Protein AF-A0A654TX73-F1 (afdb_monomer)

Secondary structure (DSSP, 8-state):
-HHHHHHH---TTS-EEEEEPPPPTT--EEEEEEEETTTEEEEEEEEEHHHHHHS-SSPPTTPPP-EEEEEEPPPPPP-

Nearest PDB structures (foldseek):
  6edw-assembly1_D  TM=4.920E-01  e=8.191E-01  Mycobacterium tuberculosis CDC1551
  6edw-assembly1_A  TM=4.941E-01  e=7.725E-01  Mycobacterium tuberculosis CDC1551
  6edw-assembly1_B  TM=4.934E-01  e=9.209E-01  Mycobacterium tuberculosis CDC1551
  6edz-assembly1_B  TM=5.134E-01  e=2.217E+00  Mycobacterium tuberculosis CDC1551
  4r4k-assembly1_A  TM=4.259E-01  e=5.659E+00  Bacteroides caccae ATCC 43185

Foldseek 3Di:
DVVVCVPPVDDWPRDKDKDWDDDDVPHQKIKIFIATPPPGTAWIWIAGVVLVVPDDPDDDPPDDDRTGTPDHDDDPPDD

Organism: Mycobacterium tuberculosis (NCBI:txid1773)

InterPro domains:
  IPR021941 Protein of unknown function DUF3556, transmembrane [PF12077] (1-70)

Solvent-accessible surface area (backbone atoms only — not comparable to full-atom values): 4979 Å² total; per-residue (Å²): 110,72,71,63,35,75,75,68,70,54,52,83,81,73,41,74,45,80,44,76,49,79,57,52,91,96,43,71,43,32,41,36,38,33,29,28,57,60,78,37,78,40,35,32,31,33,30,44,52,66,62,65,69,74,50,72,97,63,91,58,97,89,66,78,78,78,63,49,74,76,45,68,59,78,76,80,78,80,131

Sequence (79 aa):
MAAVQRRCNFADGDLRVIILEGQPIHVQKQWYRIVDAKTGLFEAGYVTVEDMLSRQPWPEPGDEFPVHVTTQRGTPSKP

Radius of gyration: 14.92 Å; Cα contacts (8 Å, |Δi|>4): 115; chains: 1; bounding box: 39×26×38 Å

pLDDT: mean 80.68, std 14.06, range [34.72, 94.38]

Mean predicted aligned error: 7.98 Å

Structure (mmCIF, N/CA/C/O backbone):
data_AF-A0A654TX73-F1
#
_entry.id   AF-A0A654TX73-F1
#
loop_
_atom_site.group_PDB
_atom_site.id
_atom_site.type_symbol
_atom_site.label_atom_id
_atom_site.label_alt_id
_atom_site.label_comp_id
_atom_site.label_asym_id
_atom_site.label_entity_id
_atom_site.label_seq_id
_atom_site.pdbx_PDB_ins_code
_atom_site.Cartn_x
_atom_site.Cartn_y
_atom_site.Cartn_z
_atom_site.occupancy
_atom_site.B_iso_or_equiv
_atom_site.auth_seq_id
_atom_site.auth_comp_id
_atom_site.auth_asym_id
_atom_site.auth_atom_id
_atom_site.pdbx_PDB_model_num
ATOM 1 N N . MET A 1 1 ? -0.659 6.381 12.647 1.00 55.78 1 MET A N 1
ATOM 2 C CA . MET A 1 1 ? -2.132 6.300 12.479 1.00 55.78 1 MET A CA 1
ATOM 3 C C . MET A 1 1 ? -2.930 6.426 13.774 1.00 55.78 1 MET A C 1
ATOM 5 O O . MET A 1 1 ? -4.127 6.654 13.715 1.00 55.78 1 MET A O 1
ATOM 9 N N . ALA A 1 2 ? -2.308 6.328 14.956 1.00 57.09 2 ALA A N 1
ATOM 10 C CA . ALA A 1 2 ? -3.047 6.354 16.221 1.00 57.09 2 ALA A CA 1
ATOM 11 C C . ALA A 1 2 ? -3.769 7.686 16.527 1.00 57.09 2 ALA A C 1
ATOM 13 O O . ALA A 1 2 ? -4.679 7.698 17.348 1.00 57.09 2 ALA A O 1
ATOM 14 N N . ALA A 1 3 ? -3.362 8.809 15.922 1.00 58.38 3 ALA A N 1
ATOM 15 C CA . ALA A 1 3 ? -3.956 10.124 16.182 1.00 58.38 3 ALA A CA 1
ATOM 16 C C . ALA A 1 3 ? -5.277 10.365 15.423 1.00 58.38 3 ALA A C 1
ATOM 18 O O . ALA A 1 3 ? -6.184 10.974 15.982 1.00 58.38 3 ALA A O 1
ATOM 19 N N . VAL A 1 4 ? -5.402 9.858 14.189 1.00 59.81 4 VAL A N 1
ATOM 20 C CA . VAL A 1 4 ? -6.612 10.004 13.352 1.00 59.81 4 VAL A CA 1
ATOM 21 C C . VAL A 1 4 ? -7.749 9.119 13.878 1.00 59.81 4 VAL A C 1
ATOM 23 O O . VAL A 1 4 ? -8.860 9.601 14.075 1.00 59.81 4 VAL A O 1
ATOM 26 N N . GLN A 1 5 ? -7.459 7.858 14.227 1.00 56.69 5 GLN A N 1
ATOM 27 C CA . GLN A 1 5 ? -8.422 6.958 14.886 1.00 56.69 5 GLN A CA 1
ATOM 28 C C . GLN A 1 5 ? -8.974 7.541 16.191 1.00 56.69 5 GLN A C 1
ATOM 30 O O . GLN A 1 5 ? -10.183 7.554 16.394 1.00 56.69 5 GLN A O 1
ATOM 35 N N . ARG A 1 6 ? -8.094 8.079 17.051 1.00 58.47 6 ARG A N 1
ATOM 36 C CA . ARG A 1 6 ? -8.467 8.613 18.373 1.00 58.47 6 ARG A CA 1
ATOM 37 C C . ARG A 1 6 ? -9.483 9.753 18.332 1.00 58.47 6 ARG A C 1
ATOM 39 O O . ARG A 1 6 ? -10.093 10.030 19.356 1.00 58.47 6 ARG A O 1
ATOM 46 N N . ARG A 1 7 ? -9.618 10.443 17.199 1.00 61.03 7 ARG A N 1
ATOM 47 C CA . ARG A 1 7 ? -10.444 11.651 17.081 1.00 61.03 7 ARG A CA 1
ATOM 48 C C . ARG A 1 7 ? -11.777 11.408 16.374 1.00 61.03 7 ARG A C 1
ATOM 50 O O . ARG A 1 7 ? -12.703 12.177 16.593 1.00 61.03 7 ARG A O 1
ATOM 57 N N . CYS A 1 8 ? -11.867 10.355 15.561 1.00 68.44 8 CYS A N 1
ATOM 58 C CA . CYS A 1 8 ? -13.022 10.101 14.694 1.00 68.44 8 CYS A CA 1
ATOM 59 C C . CYS A 1 8 ? -13.680 8.729 14.911 1.00 68.44 8 CYS A C 1
ATOM 61 O O . CYS A 1 8 ? -14.798 8.536 14.456 1.00 68.44 8 CYS A O 1
ATOM 63 N N . ASN A 1 9 ? -13.030 7.798 15.625 1.00 73.50 9 ASN A N 1
ATOM 64 C CA . ASN A 1 9 ? -13.596 6.492 15.990 1.00 73.50 9 ASN A CA 1
ATOM 65 C C . ASN A 1 9 ? -14.074 5.633 14.795 1.00 73.50 9 ASN A C 1
ATOM 67 O O . ASN A 1 9 ? -15.036 4.881 14.922 1.00 73.50 9 ASN A O 1
ATOM 71 N N . PHE A 1 10 ? -13.385 5.730 13.652 1.00 78.94 10 PHE A N 1
ATOM 72 C CA . PHE A 1 10 ? -13.706 5.009 12.414 1.00 78.94 10 PHE A CA 1
ATOM 73 C C . PHE A 1 10 ? -13.882 3.495 12.626 1.00 78.94 10 PHE A C 1
ATOM 75 O O . PHE A 1 10 ? -13.081 2.866 13.337 1.00 78.94 10 PHE A O 1
ATOM 82 N N . ALA A 1 11 ? -14.899 2.919 11.986 1.00 82.25 11 ALA A N 1
ATOM 83 C CA . ALA A 1 11 ? -15.088 1.479 11.862 1.00 82.25 11 ALA A CA 1
ATOM 84 C C . ALA A 1 11 ? -14.113 0.874 10.830 1.00 82.25 11 ALA A C 1
ATOM 86 O O . ALA A 1 11 ? -13.329 1.583 10.196 1.00 82.25 11 ALA A O 1
ATOM 87 N N . ASP A 1 12 ? -14.120 -0.455 10.703 1.00 83.69 12 ASP A N 1
ATOM 88 C CA . ASP A 1 12 ? -13.344 -1.152 9.669 1.00 83.69 12 ASP A CA 1
ATOM 89 C C . ASP A 1 12 ? -13.862 -0.772 8.275 1.00 83.69 12 ASP A C 1
ATOM 91 O O . ASP A 1 12 ? -15.061 -0.868 8.012 1.00 83.69 12 ASP A O 1
ATOM 95 N N . GLY A 1 13 ? -12.967 -0.326 7.393 1.00 82.25 13 GLY A N 1
ATOM 96 C CA . GLY A 1 13 ? -13.300 0.093 6.032 1.00 82.25 13 GLY A CA 1
ATOM 97 C C . GLY A 1 13 ? -13.690 1.564 5.868 1.00 82.25 13 GLY A C 1
ATOM 98 O O . GLY A 1 13 ? -13.695 2.041 4.736 1.00 82.25 13 GLY A O 1
ATOM 99 N N . ASP A 1 14 ? -13.935 2.309 6.950 1.00 86.00 14 ASP A N 1
ATOM 100 C CA . ASP A 1 14 ? -14.358 3.720 6.873 1.00 86.00 14 ASP A CA 1
ATOM 101 C C . ASP A 1 14 ? -13.257 4.653 6.344 1.00 86.00 14 ASP A C 1
ATOM 103 O O . ASP A 1 14 ? -13.538 5.686 5.737 1.00 86.00 14 ASP A O 1
ATOM 107 N N . LEU A 1 15 ? -11.987 4.316 6.595 1.00 85.81 15 LEU A N 1
ATOM 108 C CA . LEU A 1 15 ? -10.846 5.100 6.132 1.00 85.81 15 LEU A CA 1
ATOM 109 C C . LEU A 1 15 ? -9.675 4.193 5.761 1.00 85.81 15 LEU A C 1
ATOM 111 O O . LEU A 1 15 ? -9.011 3.611 6.623 1.00 85.81 15 LEU A O 1
ATOM 115 N N . ARG A 1 16 ? -9.361 4.178 4.465 1.00 90.69 16 ARG A N 1
A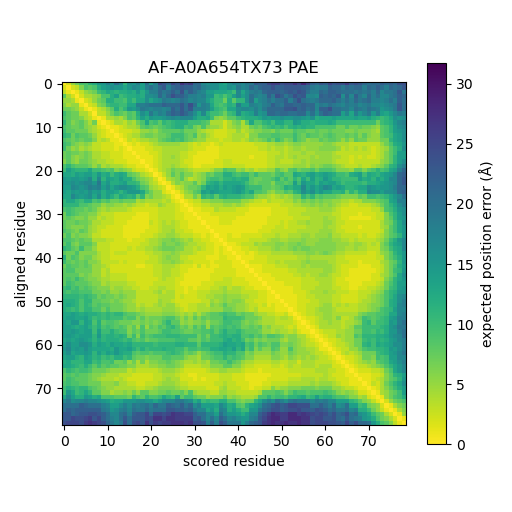TOM 116 C CA . ARG A 1 16 ? -8.124 3.625 3.914 1.00 90.69 16 ARG A CA 1
ATOM 117 C C . ARG A 1 16 ? -7.144 4.751 3.628 1.00 90.69 16 ARG A C 1
ATOM 119 O O . ARG A 1 16 ? -7.486 5.732 2.977 1.00 90.69 16 ARG A O 1
ATOM 126 N N . VAL A 1 17 ? -5.911 4.587 4.082 1.00 90.12 17 VAL A N 1
ATOM 127 C CA . VAL A 1 17 ? -4.800 5.473 3.742 1.00 90.12 17 VAL A CA 1
ATOM 128 C C . VAL A 1 17 ? -3.824 4.709 2.871 1.00 90.12 17 VAL A C 1
ATOM 130 O O . VAL A 1 17 ? -3.331 3.651 3.264 1.00 90.12 17 VAL A O 1
ATOM 133 N N . ILE A 1 18 ? -3.551 5.266 1.697 1.00 92.12 18 ILE A N 1
ATOM 134 C CA . ILE A 1 18 ? -2.603 4.727 0.729 1.00 92.12 18 ILE A CA 1
ATOM 135 C C . ILE A 1 18 ? -1.307 5.514 0.881 1.00 92.12 18 ILE A C 1
ATOM 137 O O . ILE A 1 18 ? -1.282 6.735 0.737 1.00 92.12 18 ILE A O 1
ATOM 141 N N . ILE A 1 19 ? -0.239 4.807 1.220 1.00 92.94 19 ILE A N 1
ATOM 142 C CA . ILE A 1 19 ? 1.105 5.351 1.373 1.00 92.94 19 ILE A CA 1
ATOM 143 C C . ILE A 1 19 ? 1.904 4.869 0.171 1.00 92.94 19 ILE A C 1
ATOM 145 O O . ILE A 1 19 ? 2.064 3.663 -0.003 1.00 92.94 19 ILE A O 1
ATOM 149 N N . LEU A 1 20 ? 2.400 5.806 -0.631 1.00 89.44 20 LEU A N 1
ATOM 150 C CA . LEU A 1 20 ? 3.335 5.540 -1.717 1.00 89.44 20 LEU A CA 1
ATOM 151 C C . LEU A 1 20 ? 4.726 5.982 -1.270 1.00 89.44 20 LEU A C 1
ATOM 153 O O . LEU A 1 20 ? 4.927 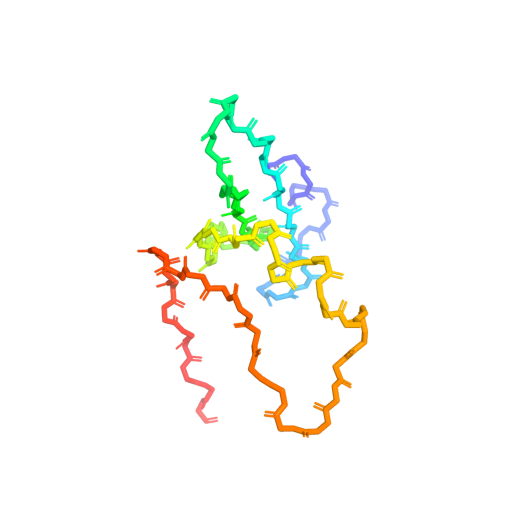7.145 -0.917 1.00 89.44 20 LEU A O 1
ATOM 157 N N . GLU A 1 21 ? 5.675 5.055 -1.253 1.00 84.19 21 GLU A N 1
ATOM 158 C CA . GLU A 1 21 ? 7.069 5.355 -0.934 1.00 84.19 21 GLU A CA 1
ATOM 159 C C . GLU A 1 21 ? 7.816 5.765 -2.207 1.00 84.19 21 GLU A C 1
ATOM 161 O O . GLU A 1 21 ? 7.460 5.363 -3.315 1.00 84.19 21 GLU A O 1
ATOM 166 N N . GLY A 1 22 ? 8.828 6.623 -2.059 1.00 75.31 22 GLY A N 1
ATOM 167 C CA . GLY A 1 22 ? 9.634 7.074 -3.190 1.00 75.31 22 GLY A CA 1
ATOM 168 C C . GLY A 1 22 ? 10.391 5.916 -3.843 1.00 75.31 22 GLY A C 1
ATOM 169 O O . GLY A 1 22 ? 10.816 4.979 -3.166 1.00 75.31 22 GLY A O 1
ATOM 170 N N . GLN A 1 23 ? 10.580 5.994 -5.160 1.00 74.06 23 GLN A N 1
ATOM 171 C CA . GLN A 1 23 ? 11.397 5.031 -5.896 1.00 74.06 23 GLN A CA 1
ATOM 172 C C . GLN A 1 23 ? 12.863 5.082 -5.418 1.00 74.06 23 GLN A C 1
ATOM 174 O O . GLN A 1 23 ? 13.452 6.169 -5.367 1.00 74.06 23 GLN A O 1
ATOM 179 N N . PRO A 1 24 ? 13.488 3.942 -5.077 1.00 74.56 24 PRO A N 1
ATOM 180 C CA . PRO A 1 24 ? 14.932 3.884 -4.912 1.00 74.56 24 PRO A CA 1
ATOM 181 C C . PRO A 1 24 ? 15.625 4.238 -6.233 1.00 74.56 24 PRO A C 1
ATOM 183 O O . PRO A 1 24 ? 15.173 3.844 -7.310 1.00 74.56 24 PRO A O 1
ATOM 186 N N . ILE A 1 25 ? 16.747 4.956 -6.160 1.00 70.06 25 ILE A N 1
ATOM 187 C CA . ILE A 1 25 ? 17.528 5.312 -7.351 1.00 70.06 25 ILE A CA 1
ATOM 188 C C . ILE A 1 25 ? 17.942 4.014 -8.071 1.00 70.06 25 ILE A C 1
ATOM 190 O O . ILE A 1 25 ? 18.532 3.125 -7.461 1.00 70.06 25 ILE A O 1
ATOM 194 N N . HIS A 1 26 ? 17.600 3.916 -9.362 1.00 76.69 26 HIS A N 1
ATOM 195 C CA . HIS A 1 26 ? 17.811 2.764 -10.262 1.00 76.69 26 HIS A CA 1
ATOM 196 C C . HIS A 1 26 ? 16.882 1.551 -10.083 1.00 76.69 26 HIS A C 1
ATOM 198 O O . HIS A 1 26 ? 17.065 0.547 -10.771 1.00 76.69 26 HIS A O 1
ATOM 204 N N . VAL A 1 27 ? 15.861 1.624 -9.229 1.00 81.19 27 VAL A N 1
ATOM 205 C CA . VAL A 1 27 ? 14.861 0.557 -9.101 1.00 81.19 27 VAL A CA 1
ATOM 206 C C . VAL A 1 27 ? 13.532 1.056 -9.662 1.00 81.19 27 VAL A C 1
ATOM 208 O O . VAL A 1 27 ? 12.909 1.938 -9.085 1.00 81.19 27 VAL A O 1
ATOM 211 N N . GLN A 1 28 ? 13.067 0.457 -10.763 1.00 86.81 28 GLN A N 1
ATOM 212 C CA . GLN A 1 28 ? 11.782 0.778 -11.414 1.00 86.81 28 GLN A CA 1
ATOM 213 C C . GLN A 1 28 ? 10.573 0.200 -10.653 1.00 86.81 28 GLN A C 1
ATOM 215 O O . GLN A 1 28 ? 9.623 -0.310 -11.247 1.00 86.81 28 GLN A O 1
ATOM 220 N N . LYS A 1 29 ? 10.630 0.230 -9.319 1.00 89.94 29 LYS A N 1
ATOM 221 C CA . LYS A 1 29 ? 9.572 -0.246 -8.428 1.00 89.94 29 LYS A CA 1
ATOM 222 C C . LYS A 1 29 ? 9.217 0.848 -7.444 1.00 89.94 29 LYS A C 1
ATOM 224 O O . LYS A 1 29 ? 10.097 1.422 -6.800 1.00 89.94 29 LYS A O 1
ATOM 229 N N . GLN A 1 30 ? 7.922 1.067 -7.286 1.00 90.62 30 GLN A N 1
ATOM 230 C CA . GLN A 1 30 ? 7.382 1.970 -6.289 1.00 90.62 30 GLN A CA 1
ATOM 231 C C . GLN A 1 30 ? 6.627 1.157 -5.244 1.00 90.62 30 GLN A C 1
ATOM 233 O O . GLN A 1 30 ? 5.650 0.475 -5.551 1.00 90.62 30 GLN A O 1
ATOM 238 N N . TRP A 1 31 ? 7.112 1.201 -4.007 1.00 92.62 31 TRP A N 1
ATOM 239 C CA . TRP A 1 31 ? 6.502 0.474 -2.902 1.00 92.62 31 TRP A CA 1
ATOM 240 C C . TRP A 1 31 ? 5.263 1.203 -2.401 1.00 92.62 31 TRP A C 1
ATOM 242 O O . TRP A 1 31 ? 5.234 2.434 -2.325 1.00 92.62 31 TRP A O 1
ATOM 252 N N . TYR A 1 32 ? 4.249 0.434 -2.022 1.00 93.06 32 TYR A N 1
ATOM 253 C CA . TYR A 1 32 ? 3.032 0.964 -1.437 1.00 93.06 32 TYR A CA 1
ATOM 254 C C . TYR A 1 32 ? 2.616 0.186 -0.193 1.00 93.06 32 TYR A C 1
ATOM 256 O O . TYR A 1 32 ? 2.909 -1.001 -0.021 1.00 93.06 32 TYR A O 1
ATOM 264 N N . ARG A 1 33 ? 1.880 0.876 0.678 1.00 94.25 33 ARG A N 1
ATOM 265 C CA . ARG A 1 33 ? 1.178 0.283 1.816 1.00 94.25 33 ARG A CA 1
ATOM 266 C C . ARG A 1 33 ? -0.208 0.887 1.936 1.00 94.25 33 ARG A C 1
ATOM 268 O O . ARG A 1 33 ? -0.363 2.104 1.959 1.00 94.25 33 ARG A O 1
ATOM 275 N N . ILE A 1 34 ? -1.206 0.029 2.071 1.00 93.31 34 ILE A N 1
ATOM 276 C CA . ILE A 1 34 ? -2.588 0.397 2.346 1.00 93.31 34 ILE A CA 1
ATOM 277 C C . ILE A 1 34 ? -2.866 0.069 3.803 1.00 93.31 34 ILE A C 1
ATOM 279 O O . ILE A 1 34 ? -2.729 -1.072 4.248 1.00 93.31 34 ILE A O 1
ATOM 283 N N . VAL A 1 35 ? -3.265 1.083 4.556 1.00 91.69 35 VAL A N 1
ATOM 284 C CA . VAL A 1 35 ? -3.555 0.967 5.980 1.00 91.69 35 VAL A CA 1
ATOM 285 C C . VAL A 1 35 ? -5.005 1.349 6.205 1.00 91.69 35 VAL A C 1
ATOM 287 O O . VAL A 1 35 ? -5.436 2.434 5.826 1.00 91.69 35 VAL A O 1
ATOM 290 N N . ASP A 1 36 ? -5.751 0.460 6.839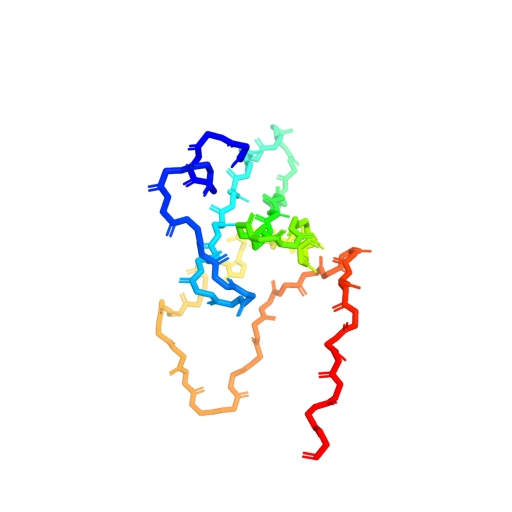 1.00 90.12 36 ASP A N 1
ATOM 291 C CA . ASP A 1 36 ? -7.056 0.782 7.388 1.00 90.12 36 ASP A CA 1
ATOM 292 C C . ASP A 1 36 ? -6.875 1.479 8.739 1.00 90.12 36 ASP A C 1
ATOM 294 O O . ASP A 1 36 ? -6.053 1.072 9.569 1.00 90.12 36 ASP A O 1
ATOM 298 N N . ALA A 1 37 ? -7.623 2.556 8.962 1.00 85.56 37 ALA A N 1
ATOM 299 C CA . ALA A 1 37 ? -7.475 3.344 10.173 1.00 85.56 37 ALA A CA 1
ATOM 300 C C . ALA A 1 37 ? -7.740 2.502 11.429 1.00 85.56 37 ALA A C 1
ATOM 302 O O . ALA A 1 37 ? -6.999 2.644 12.398 1.00 85.56 37 ALA A O 1
ATOM 303 N N . LYS A 1 38 ? -8.755 1.628 11.417 1.00 85.56 38 LYS A N 1
ATOM 304 C CA . LYS A 1 38 ? -9.167 0.817 12.571 1.00 85.56 38 LYS A CA 1
ATOM 305 C C . LYS A 1 38 ? -8.269 -0.384 12.786 1.00 85.56 38 LYS A C 1
ATOM 307 O O . LYS A 1 38 ? -7.881 -0.669 13.918 1.00 85.56 38 LYS A O 1
ATOM 312 N N . THR A 1 39 ? -7.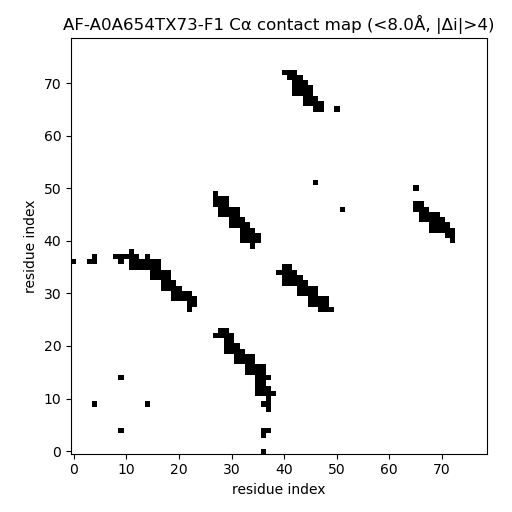974 -1.092 11.711 1.00 87.25 39 THR A N 1
ATOM 313 C CA . THR A 1 39 ? -7.396 -2.431 11.784 1.00 87.25 39 THR A CA 1
ATOM 314 C C . THR A 1 39 ? -5.906 -2.467 11.440 1.00 87.25 39 THR A C 1
ATOM 316 O O . THR A 1 39 ? -5.255 -3.487 11.650 1.00 87.25 39 THR A O 1
ATOM 319 N N . GLY A 1 40 ? -5.327 -1.366 10.954 1.00 88.31 40 GLY A N 1
ATOM 320 C CA . GLY A 1 40 ? -3.907 -1.282 10.616 1.00 88.31 40 GLY A CA 1
ATOM 321 C C . GLY A 1 40 ? -3.608 -1.766 9.197 1.00 88.31 40 GLY A C 1
ATOM 322 O O . GLY A 1 40 ? -4.413 -1.566 8.291 1.00 88.31 40 GLY A O 1
ATOM 323 N N . LEU A 1 41 ? -2.422 -2.348 8.969 1.00 90.94 41 LEU A N 1
ATOM 324 C CA . LEU A 1 41 ? -1.975 -2.726 7.622 1.00 90.94 41 LEU A CA 1
ATOM 325 C C . LEU A 1 41 ? -2.981 -3.680 6.972 1.00 90.94 41 LEU A C 1
ATOM 327 O O . LEU A 1 41 ? -3.256 -4.758 7.503 1.00 90.94 41 LEU A O 1
ATOM 331 N N . PHE A 1 42 ? -3.531 -3.257 5.842 1.00 92.12 42 PHE A N 1
ATOM 332 C CA . PHE A 1 42 ? -4.448 -4.049 5.041 1.00 92.12 42 PHE A CA 1
ATOM 333 C C . PHE A 1 42 ? -3.693 -4.787 3.938 1.00 92.12 42 PHE A C 1
ATOM 335 O O . PHE A 1 42 ? -3.852 -5.994 3.785 1.00 92.12 42 PHE A O 1
ATOM 342 N N . GLU A 1 43 ? -2.839 -4.069 3.212 1.00 94.31 43 GLU A N 1
ATOM 343 C CA . GLU A 1 43 ? -2.068 -4.611 2.098 1.00 94.31 43 GLU A CA 1
ATOM 344 C C . GLU A 1 43 ? -0.743 -3.860 1.953 1.00 94.31 43 GLU A C 1
ATOM 346 O O . GLU A 1 43 ? -0.654 -2.667 2.246 1.00 94.31 43 GLU A O 1
ATOM 351 N N . ALA A 1 44 ? 0.291 -4.556 1.509 1.00 94.38 44 ALA A N 1
ATOM 352 C CA . ALA A 1 44 ? 1.562 -3.995 1.097 1.00 94.38 44 ALA A CA 1
ATOM 353 C C . ALA A 1 44 ? 2.011 -4.678 -0.192 1.00 94.38 44 ALA A C 1
ATOM 355 O O . ALA A 1 44 ? 1.759 -5.867 -0.400 1.00 94.38 44 ALA A O 1
ATOM 356 N N . GLY A 1 45 ? 2.713 -3.928 -1.028 1.00 94.06 45 GLY A N 1
ATOM 357 C CA . GLY A 1 45 ? 3.209 -4.424 -2.296 1.00 94.06 45 GLY A CA 1
ATOM 358 C C . GLY A 1 45 ? 4.047 -3.383 -3.014 1.00 94.06 45 GLY A C 1
ATOM 359 O O . GLY A 1 45 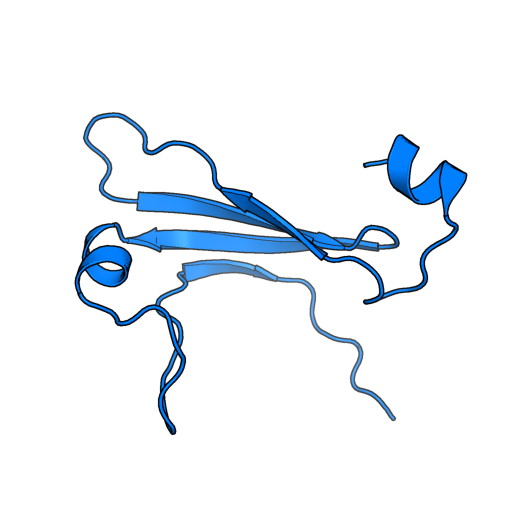? 4.489 -2.394 -2.423 1.00 94.06 45 GLY A O 1
ATOM 360 N N . TYR A 1 46 ? 4.260 -3.605 -4.301 1.00 93.25 46 TYR A N 1
ATOM 361 C CA . TYR A 1 46 ? 4.865 -2.619 -5.184 1.00 93.25 46 TYR A CA 1
ATOM 362 C C . TYR A 1 46 ? 4.174 -2.600 -6.543 1.00 93.25 46 TYR A C 1
ATOM 364 O O . TYR A 1 46 ? 3.573 -3.588 -6.958 1.00 93.25 46 TYR A O 1
ATOM 372 N N . VAL A 1 47 ? 4.295 -1.479 -7.240 1.00 91.31 47 VAL A N 1
ATOM 373 C CA . VAL A 1 47 ? 3.957 -1.343 -8.662 1.00 91.31 47 VAL A CA 1
ATOM 374 C C . VAL A 1 47 ? 5.238 -1.134 -9.458 1.00 91.31 47 VAL A C 1
ATOM 376 O O . VAL A 1 47 ? 6.241 -0.658 -8.907 1.00 91.31 47 VAL A O 1
ATOM 379 N N . THR A 1 48 ? 5.228 -1.483 -10.740 1.00 90.94 48 THR A N 1
ATOM 380 C CA . THR A 1 48 ? 6.283 -1.022 -11.646 1.00 90.94 48 THR A CA 1
ATOM 381 C C . THR A 1 48 ? 5.942 0.383 -12.142 1.00 90.94 48 THR A C 1
ATOM 383 O O . THR A 1 48 ? 4.774 0.748 -12.288 1.00 90.94 48 THR A O 1
ATOM 386 N N . VAL A 1 49 ? 6.963 1.211 -12.357 1.00 86.62 49 VAL A N 1
ATOM 387 C CA . VAL A 1 49 ? 6.750 2.585 -12.844 1.00 86.62 49 VAL A CA 1
ATOM 388 C C . VAL A 1 49 ? 6.215 2.578 -14.280 1.00 86.62 49 VAL A C 1
ATOM 390 O O . VAL A 1 49 ? 5.393 3.415 -14.632 1.00 86.62 49 VAL A O 1
ATOM 393 N N . GLU A 1 50 ? 6.637 1.610 -15.092 1.00 88.69 50 GLU A N 1
ATOM 394 C CA . GLU A 1 50 ? 6.176 1.438 -16.473 1.00 88.69 50 GLU A CA 1
ATOM 395 C C . GLU A 1 50 ? 4.665 1.181 -16.553 1.00 88.69 50 GLU A C 1
ATOM 397 O O . GLU A 1 50 ? 3.964 1.832 -17.334 1.00 88.69 50 GLU A O 1
ATOM 402 N N . ASP A 1 51 ? 4.139 0.311 -15.689 1.00 87.44 51 ASP A N 1
ATOM 403 C CA . ASP A 1 51 ? 2.703 0.022 -15.640 1.00 87.44 51 ASP A CA 1
ATOM 404 C C . ASP A 1 51 ? 1.887 1.261 -15.239 1.00 87.44 51 ASP A C 1
ATOM 406 O O . ASP A 1 51 ? 0.794 1.496 -15.752 1.00 87.44 51 ASP A O 1
ATOM 410 N N . MET A 1 52 ? 2.438 2.101 -14.359 1.00 83.56 52 MET A N 1
ATOM 411 C CA . MET A 1 52 ? 1.801 3.355 -13.942 1.00 83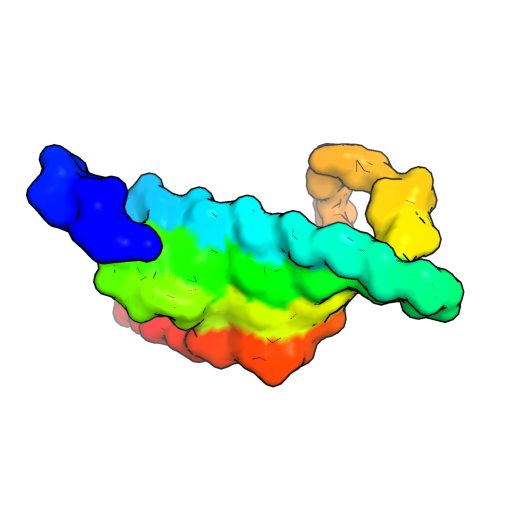.56 52 MET A CA 1
ATOM 412 C C . MET A 1 52 ? 1.805 4.432 -15.034 1.00 83.56 52 MET A C 1
ATOM 414 O O . MET A 1 52 ? 0.971 5.334 -14.995 1.00 83.56 52 MET A O 1
ATOM 418 N N . LEU A 1 53 ? 2.742 4.366 -15.984 1.00 85.00 53 LEU A N 1
ATOM 419 C CA . LEU A 1 53 ? 2.844 5.311 -17.101 1.00 85.00 53 LEU A CA 1
ATOM 420 C C . LEU A 1 53 ? 1.996 4.898 -18.304 1.00 85.00 53 LEU A C 1
ATOM 422 O O . LEU A 1 53 ? 1.509 5.759 -19.033 1.00 85.00 53 LEU A O 1
ATOM 426 N N . SER A 1 54 ? 1.865 3.595 -18.540 1.00 86.06 54 SER A N 1
ATOM 427 C CA . SER A 1 54 ? 1.147 3.049 -19.695 1.00 86.06 54 SER A CA 1
ATOM 428 C C . SER A 1 54 ? -0.366 3.008 -19.496 1.00 86.06 54 SER A C 1
ATOM 430 O O . SER A 1 54 ? -1.116 3.008 -20.473 1.00 86.06 54 SER A O 1
ATOM 432 N N . ARG A 1 55 ? -0.823 2.979 -18.242 1.00 81.94 55 ARG A N 1
ATOM 433 C CA . ARG A 1 55 ? -2.229 2.786 -17.917 1.00 81.94 55 ARG A CA 1
ATOM 434 C C . ARG A 1 55 ? -2.977 4.098 -17.708 1.00 81.94 55 ARG A C 1
ATOM 436 O O . ARG A 1 55 ? -2.481 5.041 -17.095 1.00 81.94 55 ARG A O 1
ATOM 443 N N . GLN A 1 56 ? -4.231 4.110 -18.145 1.00 84.69 56 GLN A N 1
ATOM 444 C CA . GLN A 1 56 ? -5.151 5.199 -17.854 1.00 84.69 56 GLN A CA 1
ATOM 445 C C . GLN A 1 56 ? -5.534 5.228 -16.361 1.00 84.69 56 GLN A C 1
ATOM 447 O O . GLN A 1 56 ? -5.623 4.181 -15.718 1.00 84.69 56 GLN A O 1
ATOM 452 N N . PRO A 1 57 ? -5.788 6.419 -15.785 1.00 79.50 57 PRO A N 1
ATOM 453 C CA . PRO A 1 57 ? -6.057 6.565 -14.353 1.00 79.50 57 PRO A CA 1
ATOM 454 C C . PRO A 1 57 ? -7.460 6.099 -13.919 1.00 79.50 57 PRO A C 1
ATOM 456 O O . PRO A 1 57 ? -7.763 6.121 -12.727 1.00 79.50 57 PRO A O 1
ATOM 459 N N . TRP A 1 58 ? -8.326 5.702 -14.854 1.00 82.62 58 TRP A N 1
ATOM 460 C CA . TRP A 1 58 ? -9.658 5.154 -14.583 1.00 82.62 58 TRP A CA 1
ATOM 461 C C . TRP A 1 58 ? -9.712 3.660 -14.930 1.00 82.62 58 TRP A C 1
ATOM 463 O O . TRP A 1 58 ? -9.052 3.244 -15.880 1.00 82.62 58 TRP A O 1
ATOM 473 N N . PRO A 1 59 ? -10.499 2.855 -14.195 1.00 82.00 59 PRO A N 1
ATOM 474 C CA . PRO A 1 59 ? -10.655 1.438 -14.499 1.00 82.00 59 PRO A CA 1
ATOM 475 C C . PRO A 1 59 ? -11.542 1.233 -15.732 1.00 82.00 59 PRO A C 1
ATOM 477 O O . PRO A 1 59 ? -12.622 1.824 -15.830 1.00 82.00 59 PRO A O 1
ATOM 480 N N . GLU A 1 60 ? -11.122 0.355 -16.637 1.00 84.25 60 GLU A N 1
ATOM 481 C CA . GLU A 1 60 ? -11.958 -0.158 -17.728 1.00 84.25 60 GLU A CA 1
ATOM 482 C C . GLU A 1 60 ? -12.549 -1.540 -17.370 1.00 84.25 60 GLU A C 1
ATOM 484 O O . GLU A 1 60 ? -12.041 -2.239 -16.494 1.00 84.25 60 GLU A O 1
ATOM 489 N N . PRO A 1 61 ? -13.670 -1.976 -17.967 1.00 84.19 61 PRO A N 1
ATOM 490 C CA . PRO A 1 61 ? -14.221 -3.297 -17.670 1.00 84.19 61 PRO A CA 1
ATOM 491 C C . PRO A 1 61 ? -13.238 -4.426 -18.022 1.00 84.19 61 PRO A C 1
ATOM 493 O O . PRO A 1 61 ? -12.841 -4.564 -19.174 1.00 84.19 61 PRO A O 1
ATOM 496 N N . GLY A 1 62 ? -12.900 -5.269 -17.040 1.00 80.38 62 GLY A N 1
ATOM 497 C CA . GLY A 1 62 ? -11.968 -6.398 -17.215 1.00 80.38 62 GLY A CA 1
ATOM 498 C C . GLY A 1 62 ? -10.516 -6.088 -16.846 1.00 80.38 62 GLY A C 1
ATOM 499 O O . GLY A 1 62 ? -9.660 -6.963 -16.931 1.00 80.38 62 GLY A O 1
ATOM 500 N N . ASP A 1 63 ? -10.253 -4.868 -16.398 1.00 81.94 63 ASP A N 1
ATOM 501 C CA . ASP A 1 63 ? -8.950 -4.426 -15.941 1.00 81.94 63 ASP A CA 1
ATOM 502 C C . ASP A 1 63 ? -8.462 -5.149 -14.679 1.00 81.94 63 ASP A C 1
ATOM 504 O O . ASP A 1 63 ? -9.116 -5.129 -13.634 1.00 81.94 63 ASP A O 1
ATOM 508 N N . GLU A 1 64 ? -7.240 -5.674 -14.729 1.00 80.56 64 GLU A N 1
ATOM 509 C CA . GLU A 1 64 ? -6.499 -6.100 -13.538 1.00 80.56 64 GLU A CA 1
ATOM 510 C C . GLU A 1 64 ? -5.527 -5.004 -13.112 1.00 80.56 64 GLU A C 1
ATOM 512 O O . GLU A 1 64 ? -4.841 -4.432 -13.957 1.00 80.56 64 GLU A O 1
ATOM 517 N N . PHE A 1 65 ? -5.448 -4.685 -11.821 1.00 82.81 65 PHE A N 1
ATOM 518 C CA . PHE A 1 65 ? -4.491 -3.690 -11.333 1.00 82.81 65 PHE A CA 1
ATOM 519 C C . PHE A 1 65 ? -3.074 -4.291 -11.287 1.00 82.81 65 PHE A C 1
ATOM 521 O O . PHE A 1 65 ? -2.909 -5.364 -10.706 1.00 82.81 65 PHE A O 1
ATOM 528 N N . PRO A 1 66 ? -2.045 -3.611 -11.833 1.00 86.44 66 PRO A N 1
ATOM 529 C CA . PRO A 1 66 ? -0.675 -4.122 -11.929 1.00 86.44 66 PRO A CA 1
ATOM 530 C C . PRO A 1 66 ? 0.066 -3.962 -10.592 1.00 86.44 66 PRO A C 1
ATOM 532 O O . PRO A 1 66 ? 1.074 -3.264 -10.468 1.00 86.44 66 PRO A O 1
ATOM 535 N N . VAL A 1 67 ? -0.490 -4.569 -9.547 1.00 90.81 67 VAL A N 1
ATOM 536 C CA . VAL A 1 67 ? 0.054 -4.546 -8.193 1.00 90.81 67 VAL A CA 1
ATOM 537 C C . VAL A 1 67 ? 0.705 -5.883 -7.873 1.00 90.81 67 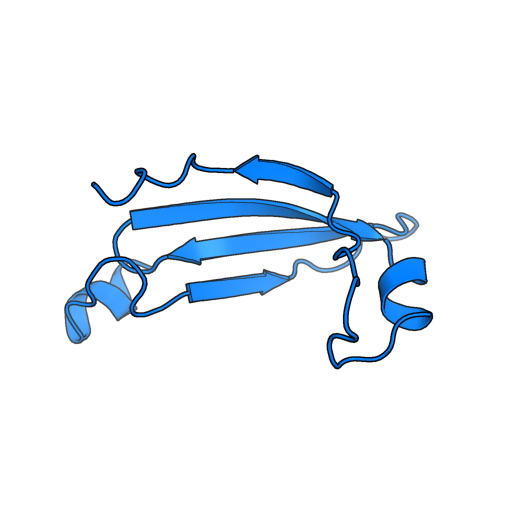VAL A C 1
ATOM 539 O O . VAL A 1 67 ? 0.127 -6.954 -8.042 1.00 90.81 67 VAL A O 1
ATOM 542 N N . HIS A 1 68 ? 1.926 -5.826 -7.359 1.00 93.00 68 HIS A N 1
ATOM 543 C CA . HIS A 1 68 ? 2.633 -6.987 -6.845 1.00 93.00 68 HIS A CA 1
ATOM 544 C C . HIS A 1 68 ? 2.504 -7.014 -5.326 1.00 93.00 68 HIS A C 1
ATOM 546 O O . HIS A 1 68 ? 3.304 -6.416 -4.600 1.00 93.00 68 HIS A O 1
ATOM 552 N N . VAL A 1 69 ? 1.470 -7.706 -4.857 1.00 93.75 69 VAL A N 1
ATOM 553 C CA . VAL A 1 69 ? 1.155 -7.852 -3.436 1.00 93.75 69 VAL A CA 1
ATOM 554 C C . VAL A 1 69 ? 2.222 -8.703 -2.745 1.00 93.75 69 VAL A C 1
ATOM 556 O O . VAL A 1 69 ? 2.494 -9.832 -3.150 1.00 93.75 69 VAL A O 1
ATOM 559 N N . THR A 1 70 ? 2.823 -8.172 -1.682 1.00 93.56 70 THR A N 1
ATOM 560 C CA . THR A 1 70 ? 3.780 -8.905 -0.835 1.00 93.56 70 THR A CA 1
ATOM 561 C C . THR A 1 70 ? 3.155 -9.376 0.468 1.00 93.56 70 THR A C 1
ATOM 563 O O . THR A 1 70 ? 3.497 -10.448 0.961 1.00 93.56 70 THR A O 1
ATOM 566 N N . THR A 1 71 ? 2.211 -8.603 1.002 1.00 92.06 71 THR A N 1
ATOM 567 C CA . THR A 1 71 ? 1.439 -8.950 2.194 1.00 92.06 71 THR A CA 1
ATOM 568 C C . THR A 1 71 ? 0.022 -8.449 2.005 1.00 92.06 71 THR A C 1
ATOM 570 O O . THR A 1 71 ? -0.180 -7.273 1.726 1.00 92.06 71 THR A O 1
ATOM 573 N N . GLN A 1 72 ? -0.967 -9.298 2.243 1.00 87.62 72 GLN A N 1
ATOM 574 C CA . GLN A 1 72 ? -2.363 -8.885 2.262 1.00 87.62 72 GLN A CA 1
ATOM 575 C C . GLN A 1 72 ? -3.068 -9.586 3.402 1.00 87.62 72 GLN A C 1
ATOM 577 O O . GLN A 1 72 ? -2.890 -10.784 3.631 1.00 87.62 72 GLN A O 1
ATOM 582 N N . ARG A 1 73 ? -3.871 -8.831 4.143 1.00 82.81 73 ARG A N 1
ATO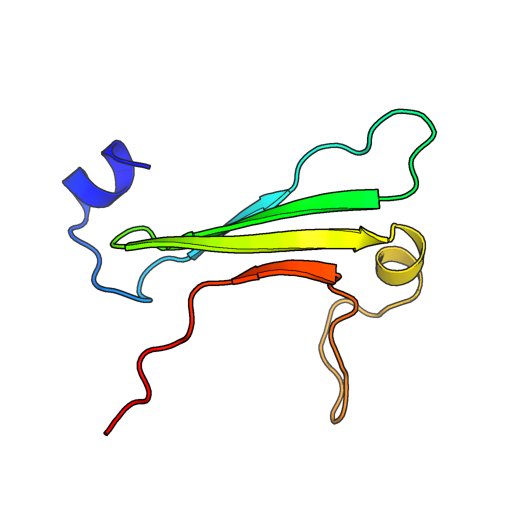M 583 C CA . ARG A 1 73 ? -4.778 -9.439 5.099 1.00 82.81 73 ARG A CA 1
ATOM 584 C C . ARG A 1 73 ? -5.921 -10.077 4.318 1.00 82.81 73 ARG A C 1
ATOM 586 O O . ARG A 1 73 ? -6.582 -9.390 3.543 1.00 82.81 73 ARG A O 1
ATOM 593 N N . GLY A 1 74 ? -6.175 -11.363 4.555 1.00 63.94 74 GLY A N 1
ATOM 594 C CA . GLY A 1 74 ? -7.391 -12.005 4.064 1.00 63.94 74 GLY A CA 1
ATOM 595 C C . GLY A 1 74 ? -8.611 -11.215 4.535 1.00 63.94 74 GLY A C 1
ATOM 596 O O . GLY A 1 74 ? -8.724 -10.881 5.718 1.00 63.94 74 GLY A O 1
ATOM 597 N N . THR A 1 75 ? -9.496 -10.862 3.610 1.00 57.22 75 THR A N 1
ATOM 598 C CA . THR A 1 75 ? -10.800 -10.296 3.947 1.00 57.22 75 THR A CA 1
ATOM 599 C C . THR A 1 75 ? -11.556 -11.309 4.810 1.00 57.22 75 THR A C 1
ATOM 601 O O . THR A 1 75 ? -11.614 -12.483 4.439 1.00 57.22 75 THR A O 1
ATOM 604 N N . PRO A 1 76 ? -12.172 -10.910 5.9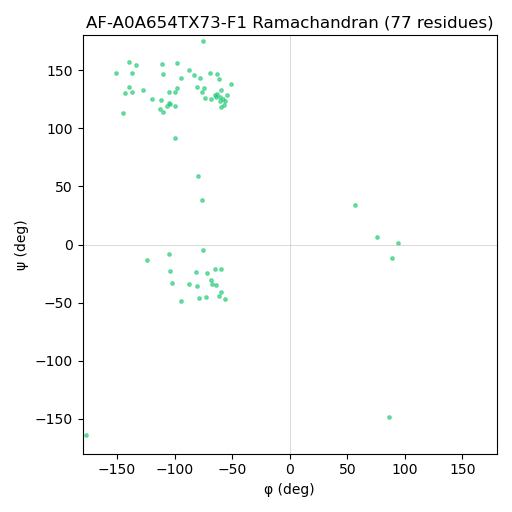38 1.00 46.88 76 PRO A N 1
ATOM 605 C CA . PRO A 1 76 ? -13.220 -11.730 6.521 1.00 46.88 76 PRO A CA 1
ATOM 606 C C . PRO A 1 76 ? -14.313 -11.842 5.456 1.00 46.88 76 PRO A C 1
ATOM 608 O O . PRO A 1 76 ? -14.847 -10.824 5.009 1.00 46.88 76 PRO A O 1
ATOM 611 N N . SER A 1 77 ? -14.602 -13.058 4.993 1.00 36.53 77 SER A N 1
ATOM 612 C CA . SER A 1 77 ? -15.753 -13.294 4.128 1.00 36.53 77 SER A CA 1
ATOM 613 C C . SER A 1 77 ? -16.995 -12.786 4.854 1.00 36.53 77 SER A C 1
ATOM 615 O O . SER A 1 77 ? -17.261 -13.196 5.986 1.00 36.53 77 SER A O 1
ATOM 617 N N . LYS A 1 78 ? -17.735 -11.875 4.223 1.00 34.72 78 LYS A N 1
ATOM 618 C CA . LYS A 1 78 ? -19.050 -11.464 4.712 1.00 34.72 78 LYS A CA 1
ATOM 619 C C . LYS A 1 78 ? -19.951 -12.718 4.720 1.00 34.72 78 LYS A C 1
ATOM 621 O O . LYS A 1 78 ? -19.954 -13.400 3.695 1.00 34.72 78 LYS A O 1
ATOM 626 N N . PRO A 1 79 ? -20.610 -13.070 5.841 1.00 41.91 79 PRO A N 1
ATOM 627 C CA . PRO A 1 79 ? -21.536 -14.201 5.884 1.00 41.91 79 PRO A CA 1
ATOM 628 C C . PRO A 1 79 ? -22.770 -13.962 5.008 1.00 41.91 79 PRO A C 1
ATOM 630 O O . PRO A 1 79 ? -23.094 -12.776 4.747 1.00 41.91 79 PRO A O 1
#